Protein AF-A0A962CFW6-F1 (afdb_monomer_lite)

pLDDT: mean 80.21, std 19.72, range [36.06, 95.81]

Secondary structure (DSSP, 8-state):
-EEEEETTEEEE----S-SS----TTTHHHHHHHHHHHHHHHHHHHHHHSGGG------TT---SS------PPPPP------

Radius of gyration: 17.36 Å; chains: 1; bounding box: 34×38×44 Å

Sequence (83 aa):
LGLYRGGRSYDLVFETLAEQLDLPRRGREAELRAFVQRYAQRLEHYVRAYPYNWFNFYDFWKTDSTGHAQSVEPAAAVSGERG

Structure (mmCIF, N/CA/C/O backbone):
data_AF-A0A962CFW6-F1
#
_entry.id   AF-A0A962CFW6-F1
#
loop_
_atom_site.group_PDB
_atom_site.id
_atom_site.type_symbol
_atom_site.label_atom_id
_atom_site.label_alt_id
_atom_site.label_comp_id
_atom_site.label_asym_id
_atom_site.label_entity_id
_atom_site.label_seq_id
_atom_site.pdbx_PDB_ins_code
_atom_site.Cartn_x
_atom_site.Cartn_y
_atom_site.Cartn_z
_atom_site.occupancy
_atom_site.B_iso_or_equiv
_atom_site.auth_seq_id
_atom_site.auth_comp_id
_atom_site.auth_asym_id
_atom_site.auth_atom_id
_atom_site.pdbx_PDB_model_num
ATOM 1 N N . LEU A 1 1 ? -1.836 2.129 -6.730 1.00 85.44 1 LEU A N 1
ATOM 2 C CA . LEU A 1 1 ? -0.451 1.636 -6.888 1.00 85.44 1 LEU A CA 1
ATOM 3 C C . LEU A 1 1 ? 0.086 2.074 -8.236 1.00 85.44 1 LEU A C 1
ATOM 5 O O . LEU A 1 1 ? -0.640 1.964 -9.215 1.00 85.44 1 LEU A O 1
ATOM 9 N N . GLY A 1 2 ? 1.308 2.605 -8.267 1.00 89.31 2 GLY A N 1
ATOM 10 C CA . GLY A 1 2 ? 2.006 2.933 -9.509 1.00 89.31 2 GLY A CA 1
ATOM 11 C C . GLY A 1 2 ? 2.945 1.795 -9.889 1.00 89.31 2 GLY A C 1
ATOM 12 O O . GLY A 1 2 ? 3.808 1.436 -9.094 1.00 89.31 2 GLY A O 1
ATOM 13 N N . LEU A 1 3 ? 2.757 1.218 -11.072 1.00 91.44 3 LEU A N 1
ATOM 14 C CA . LEU A 1 3 ? 3.580 0.131 -11.595 1.00 91.44 3 LEU A CA 1
ATOM 15 C C . LEU A 1 3 ? 4.434 0.673 -12.734 1.00 91.44 3 LEU A C 1
ATOM 17 O O . LEU A 1 3 ? 3.911 1.117 -13.752 1.00 91.44 3 LEU A O 1
ATOM 21 N N . TYR A 1 4 ? 5.747 0.638 -12.569 1.00 90.94 4 TYR A N 1
ATOM 22 C CA . TYR A 1 4 ? 6.702 1.022 -13.591 1.00 90.94 4 TYR A CA 1
ATOM 23 C C . TYR A 1 4 ? 6.748 -0.024 -14.710 1.00 90.94 4 TYR A C 1
ATOM 25 O O . TYR A 1 4 ? 6.974 -1.213 -14.470 1.00 90.94 4 TYR A O 1
ATOM 33 N N . ARG A 1 5 ? 6.554 0.434 -15.951 1.00 88.94 5 ARG A N 1
ATOM 34 C CA . ARG A 1 5 ? 6.567 -0.402 -17.164 1.00 88.94 5 ARG A CA 1
ATOM 35 C C . ARG A 1 5 ? 7.848 -0.269 -17.988 1.00 88.94 5 ARG A C 1
ATOM 37 O O . ARG A 1 5 ? 7.985 -0.945 -19.002 1.00 88.94 5 ARG A O 1
ATOM 44 N N . GLY A 1 6 ? 8.795 0.563 -17.554 1.00 87.44 6 GLY A N 1
ATOM 45 C CA . GLY A 1 6 ? 9.977 0.908 -18.344 1.00 87.44 6 GLY A CA 1
ATOM 46 C C . GLY A 1 6 ? 9.783 2.197 -19.143 1.00 87.44 6 GLY A C 1
ATOM 47 O O . GLY A 1 6 ? 8.661 2.651 -19.358 1.00 87.44 6 GLY A O 1
ATOM 48 N N . GLY A 1 7 ? 10.885 2.822 -19.562 1.00 88.44 7 GLY A N 1
ATOM 49 C CA . GLY A 1 7 ? 10.840 3.952 -20.499 1.00 88.44 7 GLY A CA 1
ATOM 50 C C . GLY A 1 7 ? 10.041 5.164 -20.008 1.00 88.44 7 GLY A C 1
ATOM 51 O O . GLY A 1 7 ? 9.465 5.872 -20.827 1.00 88.44 7 GLY A O 1
ATOM 52 N N . ARG A 1 8 ? 9.996 5.400 -18.686 1.00 87.25 8 ARG A N 1
ATOM 53 C CA . ARG A 1 8 ? 9.182 6.450 -18.028 1.00 87.25 8 ARG A CA 1
ATOM 54 C C . ARG A 1 8 ? 7.659 6.248 -18.136 1.00 87.25 8 ARG A C 1
ATOM 56 O O . ARG A 1 8 ? 6.911 7.197 -17.920 1.00 87.25 8 ARG A O 1
ATOM 63 N N . SER A 1 9 ? 7.205 5.034 -18.440 1.00 92.56 9 SER A N 1
ATOM 64 C CA . SER A 1 9 ? 5.788 4.664 -18.460 1.00 92.56 9 SER A CA 1
ATOM 65 C C . SER A 1 9 ? 5.349 4.034 -17.134 1.00 92.56 9 SER A C 1
ATOM 67 O O . SER A 1 9 ? 6.109 3.279 -16.514 1.00 92.56 9 SER A O 1
ATOM 69 N N . TYR A 1 10 ? 4.119 4.336 -16.714 1.00 93.50 10 TYR A N 1
ATOM 70 C CA . TYR A 1 10 ? 3.525 3.854 -15.470 1.00 93.50 10 TYR A CA 1
ATOM 71 C C . TYR A 1 10 ? 2.060 3.473 -15.668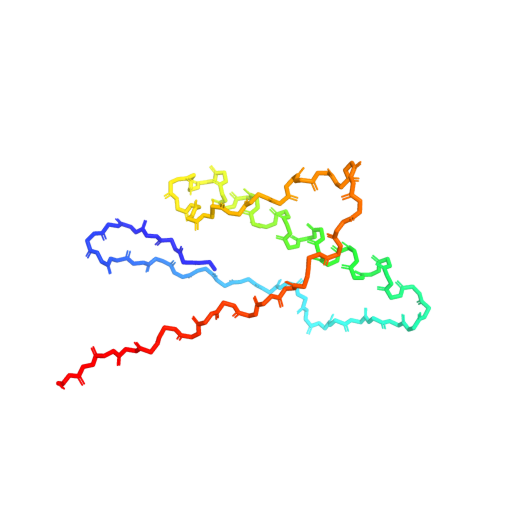 1.00 93.50 10 TYR A C 1
ATOM 73 O O . TYR A 1 10 ? 1.298 4.246 -16.246 1.00 93.50 10 TYR A O 1
ATOM 81 N N . ASP A 1 11 ? 1.658 2.346 -15.083 1.00 93.38 11 ASP A N 1
ATOM 82 C CA . ASP A 1 11 ? 0.245 2.037 -14.878 1.00 93.38 11 ASP A CA 1
ATOM 83 C C . ASP A 1 11 ? -0.175 2.486 -13.485 1.00 93.38 11 ASP A C 1
ATOM 85 O O . ASP A 1 11 ? 0.502 2.202 -12.492 1.00 93.38 11 ASP A O 1
ATOM 89 N N . LEU A 1 12 ? -1.325 3.148 -13.404 1.00 93.50 12 LEU A N 1
ATOM 90 C CA . LEU A 1 12 ? -1.932 3.525 -12.139 1.00 93.50 12 LEU A CA 1
ATOM 91 C C . LEU A 1 12 ? -3.126 2.624 -11.855 1.00 93.50 12 LEU A C 1
ATOM 93 O O . LEU A 1 12 ? -4.087 2.573 -12.616 1.00 93.50 12 LEU A O 1
ATOM 97 N N . VAL A 1 13 ? -3.060 1.939 -10.721 1.00 92.50 13 VAL A N 1
ATOM 98 C CA . VAL A 1 13 ? -4.136 1.089 -10.223 1.00 92.50 13 VAL A CA 1
ATOM 99 C C . VAL A 1 13 ? -4.814 1.773 -9.045 1.00 92.50 13 VAL A C 1
ATOM 101 O O . VAL A 1 13 ? -4.163 2.051 -8.033 1.00 92.50 13 VAL A O 1
ATOM 104 N N . PHE A 1 14 ? -6.117 2.009 -9.158 1.00 93.50 14 PHE A N 1
ATOM 105 C CA . PHE A 1 14 ? -6.956 2.526 -8.082 1.00 93.50 14 PHE A CA 1
ATOM 106 C C . PHE A 1 14 ? -7.990 1.477 -7.701 1.00 93.50 14 PHE A C 1
ATOM 108 O O . PHE A 1 14 ? -8.625 0.884 -8.568 1.00 93.50 14 PHE A O 1
ATOM 115 N N . GLU A 1 15 ? -8.157 1.261 -6.402 1.00 92.06 15 GLU A N 1
ATOM 116 C CA . GLU A 1 15 ? -9.145 0.331 -5.872 1.00 92.06 15 GLU A CA 1
ATOM 117 C C . GLU A 1 15 ? -9.849 0.946 -4.674 1.00 92.06 15 GLU A C 1
ATOM 119 O O . GLU A 1 15 ? -9.215 1.537 -3.796 1.00 92.06 15 GLU A O 1
ATOM 124 N N . THR A 1 16 ? -11.165 0.766 -4.626 1.00 93.25 16 THR A N 1
ATOM 125 C CA . THR A 1 16 ? -11.972 1.166 -3.480 1.00 93.25 16 THR A CA 1
ATOM 126 C C . THR A 1 16 ? -11.701 0.213 -2.321 1.00 93.25 16 THR A C 1
ATOM 128 O O . THR A 1 16 ? -12.062 -0.965 -2.364 1.00 93.25 16 THR A O 1
ATOM 131 N N . LEU A 1 17 ? -11.065 0.725 -1.267 1.00 89.94 17 LEU A N 1
ATOM 132 C CA . LEU A 1 17 ? -10.831 -0.036 -0.039 1.00 89.94 17 LEU A CA 1
ATOM 133 C C . LEU A 1 17 ? -12.132 -0.216 0.759 1.00 89.94 17 LEU A C 1
ATOM 135 O O . LEU A 1 17 ? -12.420 -1.312 1.240 1.00 89.94 17 LEU A O 1
ATOM 139 N N . ALA A 1 18 ? -12.911 0.859 0.870 1.00 89.06 18 ALA A N 1
ATOM 140 C CA . ALA A 1 18 ? -14.222 0.902 1.501 1.00 89.06 18 ALA A CA 1
ATOM 141 C C . ALA A 1 18 ? -15.015 2.076 0.918 1.00 89.06 18 ALA A C 1
ATOM 143 O O . ALA A 1 18 ? -14.435 3.124 0.638 1.00 89.06 18 ALA A O 1
ATOM 144 N N . GLU A 1 19 ? -16.325 1.911 0.755 1.00 89.00 19 GLU A N 1
ATOM 145 C CA . GLU A 1 19 ? -17.216 3.022 0.393 1.00 89.00 19 GLU A CA 1
ATOM 146 C C . GLU A 1 19 ? -17.391 3.986 1.571 1.00 89.00 19 GLU A C 1
ATOM 148 O O . GLU A 1 19 ? -17.416 5.201 1.395 1.00 89.00 19 GLU A O 1
ATOM 153 N N . GLN A 1 20 ? -17.431 3.438 2.789 1.00 88.31 20 GLN A N 1
ATOM 154 C CA . GLN A 1 20 ? -17.482 4.190 4.032 1.00 88.31 20 GLN A CA 1
ATOM 155 C C . GLN A 1 20 ? -16.646 3.483 5.103 1.00 88.31 20 GLN A C 1
ATOM 157 O O . GLN A 1 20 ? -16.730 2.266 5.270 1.00 88.31 20 GLN A O 1
ATOM 162 N N . LEU A 1 21 ? -15.837 4.251 5.835 1.00 87.00 21 LEU A N 1
ATOM 163 C CA . LEU A 1 21 ? -15.110 3.761 7.005 1.00 87.00 21 LEU A CA 1
ATOM 164 C C . LEU A 1 21 ? -15.995 3.924 8.240 1.00 87.00 21 LEU A C 1
ATOM 166 O O . LEU A 1 21 ? -15.966 4.968 8.894 1.00 87.00 21 LEU A O 1
ATOM 170 N N . ASP A 1 22 ? -16.795 2.905 8.544 1.00 88.25 22 ASP A N 1
ATOM 171 C CA . ASP A 1 22 ? -17.536 2.865 9.802 1.00 88.25 22 ASP A CA 1
ATOM 172 C C . ASP A 1 22 ? -16.630 2.347 10.923 1.00 88.25 22 ASP A C 1
ATOM 174 O O . ASP A 1 22 ? -16.135 1.222 10.893 1.00 88.25 22 ASP A O 1
ATOM 178 N N . LEU A 1 23 ? -16.356 3.214 11.894 1.00 90.25 23 LEU A N 1
ATOM 179 C CA . LEU A 1 23 ? -15.445 2.956 13.007 1.00 90.25 23 LEU A CA 1
ATOM 180 C C . LEU A 1 23 ? -16.141 3.319 14.325 1.00 90.25 23 LEU A C 1
ATOM 182 O O . LEU A 1 23 ? -15.749 4.294 14.991 1.00 90.25 23 LEU A O 1
ATOM 186 N N . PRO A 1 24 ? -17.186 2.565 14.712 1.00 90.12 24 PRO A N 1
ATOM 187 C CA . PRO A 1 24 ? -17.956 2.847 15.913 1.00 90.12 24 PRO A CA 1
ATOM 188 C C . PRO A 1 24 ? -17.052 2.774 17.145 1.00 90.12 24 PRO A C 1
ATOM 190 O O . PRO A 1 24 ? -16.184 1.909 17.241 1.00 90.12 24 PRO A O 1
ATOM 193 N N . ARG A 1 25 ? -17.249 3.670 18.129 1.00 90.25 25 ARG A N 1
ATOM 194 C CA . ARG A 1 25 ? -16.398 3.721 19.344 1.00 90.25 25 ARG A CA 1
ATOM 195 C C . ARG A 1 25 ? -16.247 2.347 19.995 1.00 90.25 25 ARG A C 1
ATOM 197 O O . ARG A 1 25 ? -15.155 1.985 20.419 1.00 90.25 25 ARG A O 1
ATOM 204 N N . ARG A 1 26 ? -17.342 1.587 20.052 1.00 90.56 26 ARG A N 1
ATOM 205 C CA . ARG A 1 26 ? -17.329 0.182 20.446 1.00 90.56 26 ARG A CA 1
ATOM 206 C C . ARG A 1 26 ? -16.972 -0.658 19.221 1.00 90.56 26 ARG A C 1
ATOM 208 O O . ARG A 1 26 ? -17.741 -0.686 18.274 1.00 90.56 26 ARG A O 1
ATOM 215 N N . GLY A 1 27 ? -15.829 -1.339 19.256 1.00 88.75 27 GLY A N 1
ATOM 216 C CA . GLY A 1 27 ? -15.377 -2.203 18.156 1.00 88.75 27 GLY A CA 1
ATOM 217 C C . GLY A 1 27 ? -14.442 -1.532 17.147 1.00 88.75 27 GLY A C 1
ATOM 218 O O . GLY A 1 27 ? -13.894 -2.229 16.301 1.00 88.75 27 GLY A O 1
ATOM 219 N N . ARG A 1 28 ? -14.171 -0.224 17.285 1.00 92.94 28 ARG A N 1
ATOM 220 C CA . ARG A 1 28 ? -13.265 0.548 16.417 1.00 92.94 28 ARG A CA 1
ATOM 221 C C . ARG A 1 28 ? -11.965 -0.169 16.078 1.00 92.94 28 ARG A C 1
ATOM 223 O O . ARG A 1 28 ? -11.538 -0.132 14.933 1.00 92.94 28 ARG A O 1
ATOM 230 N N . GLU A 1 29 ? -11.313 -0.769 17.068 1.00 93.88 29 GLU A N 1
ATOM 231 C CA . GLU A 1 29 ? -10.027 -1.434 16.860 1.00 93.88 29 GLU A CA 1
ATOM 232 C C . GLU A 1 29 ? -10.156 -2.681 15.977 1.00 93.88 29 GLU A C 1
ATOM 234 O O . GLU A 1 29 ? -9.315 -2.904 15.110 1.00 93.88 29 GLU A O 1
ATOM 239 N N . ALA A 1 30 ? -11.214 -3.471 16.166 1.00 93.25 30 ALA A N 1
ATOM 240 C CA . ALA A 1 30 ? -11.464 -4.662 15.363 1.00 93.25 30 ALA A CA 1
ATOM 241 C C . ALA A 1 30 ? -11.771 -4.286 13.907 1.00 93.25 30 ALA A C 1
ATOM 243 O O . ALA A 1 30 ? -11.154 -4.835 12.996 1.00 93.25 30 ALA A O 1
ATOM 244 N N . GLU A 1 31 ? -12.639 -3.293 13.700 1.00 93.81 31 GLU A N 1
ATOM 245 C CA . GLU A 1 31 ? -12.972 -2.794 12.360 1.00 93.81 31 GLU A CA 1
ATOM 246 C C . GLU A 1 31 ? -11.750 -2.189 11.667 1.00 93.81 31 GLU A C 1
ATOM 248 O O . GLU A 1 31 ? -11.429 -2.523 10.526 1.00 93.81 31 GLU A O 1
ATOM 253 N N . LEU A 1 32 ? -10.983 -1.361 12.382 1.00 94.25 32 LEU A N 1
ATOM 254 C CA . LEU A 1 32 ? -9.753 -0.788 11.845 1.00 94.25 32 LEU A CA 1
ATOM 255 C C . LEU A 1 32 ? -8.752 -1.881 11.453 1.00 94.25 32 LEU A C 1
ATOM 257 O O . LEU A 1 32 ? -8.161 -1.811 10.376 1.00 94.25 32 LEU A O 1
ATOM 261 N N . ARG A 1 33 ? -8.586 -2.910 12.289 1.00 94.75 33 ARG A N 1
ATOM 262 C CA . ARG A 1 33 ? -7.717 -4.054 11.996 1.00 94.75 33 ARG A CA 1
ATOM 263 C C . ARG A 1 33 ? -8.181 -4.802 10.749 1.00 94.75 33 ARG A C 1
ATOM 265 O O . ARG A 1 33 ? -7.338 -5.169 9.935 1.00 94.75 33 ARG A O 1
ATOM 272 N N . ALA A 1 34 ? -9.488 -4.976 10.559 1.00 93.75 34 ALA A N 1
ATOM 273 C CA . ALA A 1 34 ? -10.041 -5.590 9.356 1.00 93.75 34 ALA A CA 1
ATOM 274 C C . ALA A 1 34 ? -9.724 -4.768 8.093 1.00 93.75 34 ALA A C 1
ATOM 276 O O . ALA A 1 34 ? -9.265 -5.326 7.093 1.00 93.75 34 ALA A O 1
ATOM 277 N N . PHE A 1 35 ? -9.876 -3.439 8.143 1.00 94.75 35 PHE A N 1
ATOM 278 C CA . PHE A 1 35 ? -9.519 -2.566 7.019 1.00 94.75 35 PHE A CA 1
ATOM 279 C C . PHE A 1 35 ? -8.020 -2.583 6.710 1.00 94.75 35 PHE A C 1
ATOM 281 O O . PHE A 1 35 ? -7.635 -2.699 5.545 1.00 94.75 35 PHE A O 1
ATOM 288 N N . VAL A 1 36 ? -7.171 -2.518 7.740 1.00 94.56 36 VAL A N 1
ATOM 289 C CA . VAL A 1 36 ? -5.712 -2.613 7.584 1.00 94.56 36 VAL A CA 1
ATOM 290 C C . VAL A 1 36 ? -5.323 -3.961 6.981 1.00 94.56 36 VAL A C 1
ATOM 292 O O . VAL A 1 36 ? -4.514 -4.005 6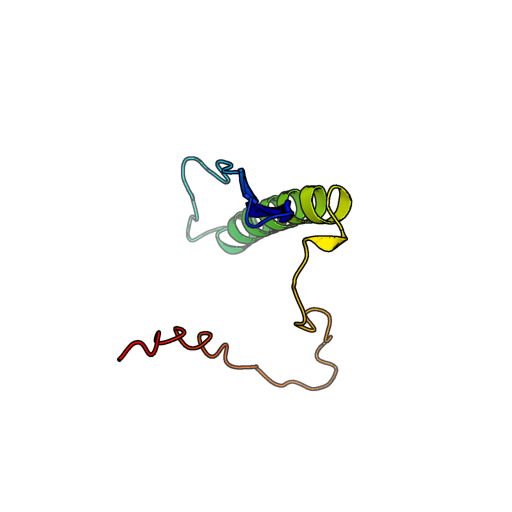.055 1.00 94.56 36 VAL A O 1
ATOM 295 N N . GLN A 1 37 ? -5.939 -5.055 7.434 1.00 95.56 37 GLN A N 1
ATOM 296 C CA . GLN A 1 37 ? -5.692 -6.386 6.887 1.00 95.56 37 GLN A CA 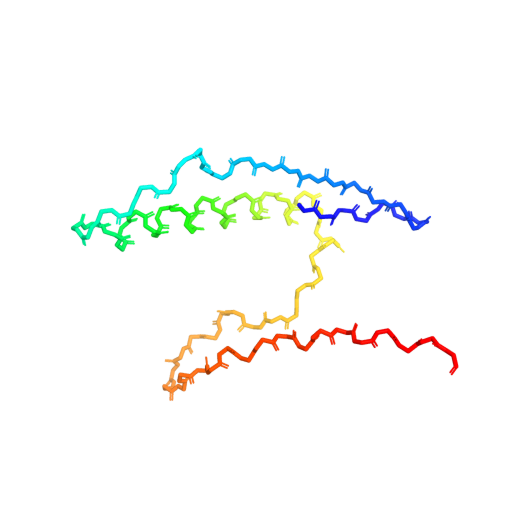1
ATOM 297 C C . GLN A 1 37 ? -6.089 -6.471 5.409 1.00 95.56 37 GLN A C 1
ATOM 299 O O . GLN A 1 37 ? -5.320 -6.986 4.597 1.00 95.56 37 GLN A O 1
ATOM 304 N N . ARG A 1 38 ? -7.256 -5.932 5.036 1.00 95.00 38 ARG A N 1
ATOM 305 C CA . ARG A 1 38 ? -7.703 -5.884 3.637 1.00 95.00 38 ARG A CA 1
ATOM 306 C C . ARG A 1 38 ? -6.734 -5.082 2.771 1.00 95.00 38 ARG A C 1
ATOM 308 O O . ARG A 1 38 ? -6.391 -5.515 1.673 1.00 95.00 38 ARG A O 1
ATOM 315 N N . TYR A 1 39 ? -6.265 -3.939 3.266 1.00 93.94 39 TYR A N 1
ATOM 316 C CA . TYR A 1 39 ? -5.252 -3.143 2.579 1.00 93.94 39 TYR A CA 1
ATOM 317 C C . TYR A 1 39 ? -3.952 -3.935 2.375 1.00 93.94 39 TYR A C 1
ATOM 319 O O . TYR A 1 39 ? -3.460 -4.016 1.249 1.00 93.94 39 TYR A O 1
ATOM 327 N N . ALA A 1 40 ? -3.437 -4.577 3.428 1.00 95.06 40 ALA A N 1
ATOM 328 C CA . ALA A 1 40 ? -2.222 -5.385 3.359 1.00 95.06 40 ALA A CA 1
ATOM 329 C C . ALA A 1 40 ? -2.349 -6.540 2.350 1.00 95.06 40 ALA A C 1
ATOM 331 O O . ALA A 1 40 ? -1.439 -6.755 1.557 1.00 95.06 40 ALA A O 1
ATOM 332 N N . GLN A 1 41 ? -3.499 -7.221 2.305 1.00 95.81 41 GLN A N 1
ATOM 333 C CA . GLN A 1 41 ? -3.773 -8.281 1.325 1.00 95.81 41 GLN A CA 1
ATOM 334 C C . GLN A 1 41 ? -3.765 -7.764 -0.119 1.00 95.81 41 GLN A C 1
ATOM 336 O O . GLN A 1 41 ? -3.226 -8.418 -1.015 1.00 95.81 41 GLN A O 1
ATOM 341 N N . ARG A 1 42 ? -4.356 -6.588 -0.374 1.00 94.75 42 ARG A N 1
ATOM 342 C CA . ARG A 1 42 ? -4.316 -5.990 -1.718 1.00 94.75 42 ARG A CA 1
ATOM 343 C C . ARG A 1 42 ? -2.902 -5.576 -2.093 1.00 94.75 42 ARG A C 1
ATOM 345 O O . ARG A 1 42 ? -2.486 -5.821 -3.221 1.00 94.75 42 ARG A O 1
ATOM 352 N N . LEU A 1 43 ? -2.141 -5.027 -1.154 1.00 93.06 43 LEU A N 1
ATOM 353 C CA . LEU A 1 43 ? -0.739 -4.700 -1.378 1.00 93.06 43 LEU A CA 1
ATOM 354 C C . LEU A 1 43 ? 0.088 -5.946 -1.711 1.00 93.06 43 LEU A C 1
ATOM 356 O O . LEU A 1 43 ? 0.794 -5.959 -2.718 1.00 93.06 43 LEU A O 1
ATOM 360 N N . GLU A 1 44 ? -0.059 -7.009 -0.918 1.00 94.62 44 GLU A N 1
ATOM 361 C CA . GLU A 1 44 ? 0.611 -8.296 -1.116 1.00 94.62 44 GLU A CA 1
ATOM 362 C C . GLU A 1 44 ? 0.352 -8.856 -2.518 1.00 94.62 44 GLU A C 1
ATOM 364 O O . GLU A 1 44 ? 1.288 -9.288 -3.191 1.00 94.62 44 GLU A O 1
ATOM 369 N N . HIS A 1 45 ? -0.898 -8.811 -2.984 1.00 95.31 45 HIS A N 1
ATOM 370 C CA . HIS A 1 45 ? -1.260 -9.264 -4.324 1.00 95.31 45 HIS A CA 1
ATOM 371 C C . HIS A 1 45 ? -0.409 -8.588 -5.414 1.00 95.31 45 HIS A C 1
ATOM 373 O O . HIS A 1 45 ? 0.150 -9.276 -6.270 1.00 95.31 45 HIS A O 1
ATOM 379 N N . TYR A 1 46 ? -0.250 -7.261 -5.364 1.00 94.19 46 TYR A N 1
ATOM 380 C CA . TYR A 1 46 ? 0.549 -6.535 -6.356 1.00 94.19 46 TYR A CA 1
ATOM 381 C C . TYR A 1 46 ? 2.048 -6.710 -6.176 1.00 94.19 46 TYR A C 1
ATOM 383 O O . TYR A 1 46 ? 2.754 -6.803 -7.175 1.00 94.19 46 TYR A O 1
ATOM 391 N N . VAL A 1 47 ? 2.539 -6.793 -4.939 1.00 94.25 47 VAL A N 1
ATOM 392 C CA . VAL A 1 47 ? 3.954 -7.093 -4.681 1.00 94.25 47 VAL A CA 1
ATOM 393 C C . VAL A 1 47 ? 4.317 -8.459 -5.260 1.00 94.25 47 VAL A C 1
ATOM 395 O O . VAL A 1 47 ? 5.359 -8.597 -5.890 1.00 94.25 47 VAL A O 1
ATOM 398 N N . ARG A 1 48 ? 3.439 -9.460 -5.136 1.00 95.06 48 ARG A N 1
ATOM 399 C CA . ARG A 1 48 ? 3.650 -10.782 -5.745 1.00 95.06 48 ARG A CA 1
ATOM 400 C C . ARG A 1 48 ? 3.578 -10.747 -7.271 1.00 95.06 48 ARG A C 1
ATOM 402 O O . ARG A 1 48 ? 4.373 -11.416 -7.922 1.00 95.06 48 ARG A O 1
ATOM 409 N N . ALA A 1 49 ? 2.643 -9.987 -7.842 1.00 94.88 49 ALA A N 1
ATOM 410 C CA . ALA A 1 49 ? 2.494 -9.874 -9.294 1.00 94.88 49 ALA A CA 1
ATOM 411 C C . ALA A 1 49 ? 3.627 -9.062 -9.952 1.00 94.88 49 ALA A C 1
ATOM 413 O O . ALA A 1 49 ? 4.004 -9.332 -11.091 1.00 94.88 49 ALA A O 1
ATOM 414 N N . TYR A 1 50 ? 4.181 -8.081 -9.235 1.00 93.94 50 TYR A N 1
ATOM 415 C CA . TYR A 1 50 ? 5.195 -7.148 -9.725 1.00 93.94 50 TYR A CA 1
ATOM 416 C C . TYR A 1 50 ? 6.331 -6.972 -8.698 1.00 93.94 50 TYR A C 1
ATOM 418 O O . TYR A 1 50 ? 6.524 -5.872 -8.177 1.00 93.94 50 TYR A O 1
ATOM 426 N N . PRO A 1 51 ? 7.130 -8.018 -8.415 1.00 92.62 51 PRO A N 1
ATOM 427 C CA . PRO A 1 51 ? 8.095 -8.016 -7.307 1.00 92.62 51 PRO A CA 1
ATOM 428 C C . PRO A 1 51 ? 9.166 -6.927 -7.416 1.00 92.62 51 PRO A C 1
ATOM 430 O O . PRO A 1 51 ? 9.566 -6.346 -6.413 1.00 92.62 51 PRO A O 1
ATOM 433 N N . TYR A 1 52 ? 9.584 -6.577 -8.634 1.00 91.69 52 TYR A N 1
ATOM 434 C CA . TYR A 1 52 ? 10.575 -5.519 -8.867 1.00 91.69 52 TYR A CA 1
ATOM 435 C C . TYR A 1 52 ? 10.018 -4.093 -8.734 1.00 91.69 52 TYR A C 1
ATOM 437 O O . TYR A 1 52 ? 10.774 -3.135 -8.845 1.00 91.69 52 TYR A O 1
ATOM 445 N N . ASN A 1 53 ? 8.708 -3.939 -8.522 1.00 92.88 53 ASN A N 1
ATOM 446 C CA . ASN A 1 53 ? 8.053 -2.642 -8.338 1.00 92.88 53 ASN A CA 1
ATOM 447 C C . ASN A 1 53 ? 7.839 -2.276 -6.862 1.00 92.88 53 ASN A C 1
ATOM 449 O O . ASN A 1 53 ? 7.276 -1.226 -6.555 1.00 92.88 53 ASN A O 1
ATOM 453 N N . TRP A 1 54 ? 8.285 -3.126 -5.936 1.00 91.38 54 TRP A N 1
ATOM 454 C CA . TRP A 1 54 ? 8.220 -2.861 -4.506 1.00 91.38 54 TRP A CA 1
ATOM 455 C C . TRP A 1 54 ? 9.468 -2.106 -4.034 1.00 91.38 54 TRP A C 1
ATOM 457 O O . TRP A 1 54 ? 10.424 -2.689 -3.531 1.00 91.38 54 TRP A O 1
ATOM 467 N N . PHE A 1 55 ? 9.459 -0.783 -4.197 1.00 89.50 55 PHE A N 1
ATOM 468 C CA . PHE A 1 55 ? 10.548 0.105 -3.766 1.00 89.50 55 PHE A CA 1
ATOM 469 C C . PHE A 1 55 ? 10.432 0.473 -2.285 1.00 89.50 55 PHE A C 1
ATOM 471 O O . PHE A 1 55 ? 10.340 1.645 -1.924 1.00 89.50 55 PHE A O 1
ATOM 478 N N . ASN A 1 56 ? 10.377 -0.536 -1.422 1.00 88.69 56 ASN A N 1
ATOM 479 C CA . ASN A 1 56 ? 10.274 -0.336 0.013 1.00 88.69 56 ASN A CA 1
ATOM 480 C C . ASN A 1 56 ? 11.513 -0.893 0.719 1.00 88.69 56 ASN A C 1
ATOM 482 O O . ASN A 1 56 ? 11.816 -2.078 0.602 1.00 88.69 56 ASN A O 1
ATOM 486 N N . PHE A 1 57 ? 12.205 -0.025 1.454 1.00 88.31 57 PHE A N 1
ATOM 487 C CA . PHE A 1 57 ? 13.452 -0.333 2.160 1.00 88.31 57 PHE A CA 1
ATOM 488 C C . PHE A 1 57 ? 13.301 -0.239 3.686 1.00 88.31 57 PHE A C 1
ATOM 490 O O . PHE A 1 57 ? 14.293 -0.297 4.409 1.00 88.31 57 PHE A O 1
ATOM 497 N N . TYR A 1 58 ? 12.072 -0.062 4.180 1.00 86.56 58 TYR A N 1
ATOM 498 C CA . TYR A 1 58 ? 11.796 -0.007 5.609 1.00 86.56 58 TYR A CA 1
ATOM 499 C C . TYR A 1 58 ? 11.776 -1.410 6.210 1.00 86.56 58 TYR A C 1
ATOM 501 O O . TYR A 1 58 ? 11.209 -2.352 5.653 1.00 86.56 58 TYR A O 1
ATOM 509 N N . ASP A 1 59 ? 12.347 -1.518 7.400 1.00 85.31 59 ASP A N 1
ATOM 510 C CA . ASP A 1 59 ? 12.304 -2.734 8.197 1.00 85.31 59 ASP A CA 1
ATOM 511 C C . ASP A 1 59 ? 11.064 -2.721 9.106 1.00 85.31 59 ASP A C 1
ATOM 513 O O . ASP A 1 59 ? 11.115 -2.282 10.254 1.00 85.31 59 ASP A O 1
ATOM 517 N N . PHE A 1 60 ? 9.920 -3.152 8.563 1.00 83.12 60 PHE A N 1
ATOM 518 C CA . PHE A 1 60 ? 8.646 -3.228 9.299 1.00 83.12 60 PHE A CA 1
ATOM 519 C C . PHE A 1 60 ? 8.567 -4.396 10.277 1.00 83.12 60 PHE A C 1
ATOM 521 O O . PHE A 1 60 ? 7.668 -4.433 11.114 1.00 83.12 60 PHE A O 1
ATOM 528 N N . TRP A 1 61 ? 9.461 -5.374 10.141 1.00 84.38 61 TRP A N 1
ATOM 529 C CA . TRP A 1 61 ? 9.391 -6.629 10.885 1.00 84.38 61 TRP A CA 1
ATOM 530 C C . TRP A 1 61 ? 10.295 -6.639 12.109 1.00 84.38 61 TRP A C 1
ATOM 532 O O . TRP A 1 61 ? 10.407 -7.675 12.770 1.00 84.38 61 TRP A O 1
ATOM 542 N N . LYS A 1 62 ? 10.888 -5.487 12.452 1.00 82.69 62 LYS A N 1
ATOM 543 C CA . LYS A 1 62 ? 11.501 -5.272 13.760 1.00 82.69 62 LYS A CA 1
ATOM 544 C C . LYS A 1 62 ? 10.470 -5.594 14.829 1.00 82.69 62 LYS A C 1
ATOM 546 O O . LYS A 1 62 ? 9.547 -4.833 15.098 1.00 82.69 62 LYS A O 1
ATOM 551 N N . THR A 1 63 ? 1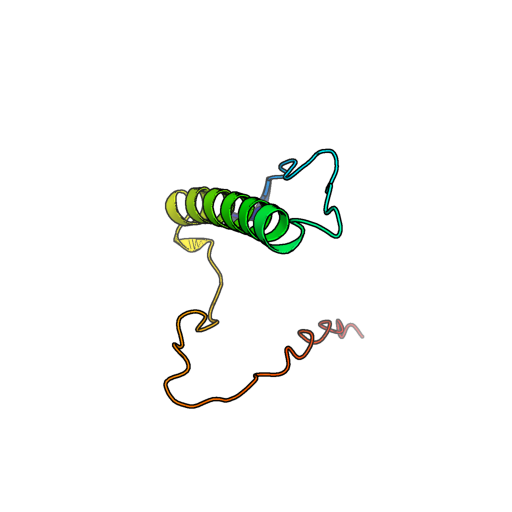0.617 -6.773 15.413 1.00 65.00 63 THR A N 1
ATOM 552 C CA . THR A 1 63 ? 9.919 -7.112 16.640 1.00 65.00 63 THR A CA 1
ATOM 553 C C . THR A 1 63 ? 10.660 -6.348 17.722 1.00 65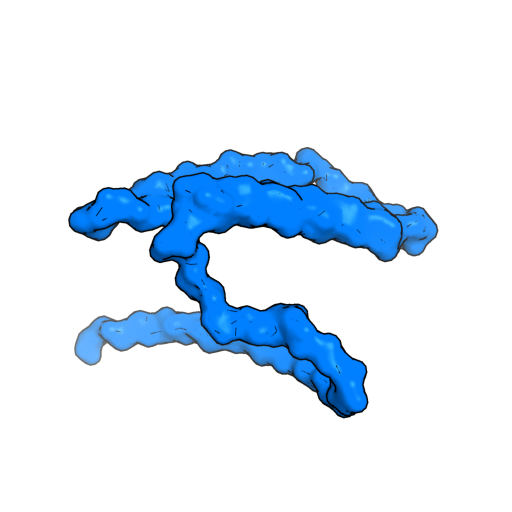.00 63 THR A C 1
ATOM 555 O O . THR A 1 63 ? 11.867 -6.538 17.870 1.00 65.00 63 THR A O 1
ATOM 558 N N . ASP A 1 64 ? 9.979 -5.444 18.421 1.00 62.19 64 ASP A N 1
ATOM 559 C CA . ASP A 1 64 ? 10.539 -4.722 19.563 1.00 62.19 64 ASP A CA 1
ATOM 560 C C . ASP A 1 64 ? 10.911 -5.736 20.661 1.00 62.19 64 ASP A C 1
ATOM 562 O O . ASP A 1 64 ? 10.167 -5.971 21.608 1.00 62.19 64 ASP A O 1
ATOM 566 N N . SER A 1 65 ? 12.087 -6.358 20.564 1.00 56.47 65 SER A N 1
ATOM 567 C CA . SER A 1 65 ? 12.730 -7.031 21.699 1.00 56.47 65 SER A CA 1
ATOM 568 C C . SER A 1 65 ? 13.327 -6.025 22.692 1.00 56.47 65 SER A C 1
ATOM 570 O O . SER A 1 65 ? 13.847 -6.414 23.731 1.00 56.47 65 SER A O 1
ATOM 572 N N . THR A 1 66 ? 13.201 -4.727 22.420 1.00 52.88 66 THR A N 1
ATOM 573 C CA . THR A 1 66 ? 13.583 -3.633 23.316 1.00 52.88 66 THR A CA 1
ATOM 574 C C . THR A 1 66 ? 12.742 -2.425 22.946 1.00 52.88 66 THR A C 1
ATOM 576 O O . THR A 1 66 ? 12.911 -1.896 21.853 1.00 52.88 66 THR A O 1
ATOM 579 N N . GLY A 1 67 ? 11.831 -2.017 23.835 1.00 53.59 67 GLY A N 1
ATOM 580 C CA . GLY A 1 67 ? 10.894 -0.928 23.580 1.00 53.59 67 GLY A CA 1
ATOM 581 C C . GLY A 1 67 ? 11.592 0.332 23.079 1.00 53.59 67 GLY A C 1
ATOM 582 O O . GLY A 1 67 ? 12.354 0.974 23.806 1.00 53.59 67 GLY A O 1
ATOM 583 N N . HIS A 1 68 ? 11.294 0.709 21.843 1.00 44.62 68 HIS A N 1
ATOM 584 C CA . HIS A 1 68 ? 11.532 2.059 21.377 1.00 44.62 68 HIS A CA 1
ATOM 585 C C . HIS A 1 68 ? 10.352 2.459 20.505 1.00 44.62 68 HIS A C 1
ATOM 587 O O . HIS A 1 68 ? 10.277 2.109 19.332 1.00 44.62 68 HIS A O 1
ATOM 593 N N . ALA A 1 69 ? 9.419 3.202 21.103 1.00 50.28 69 ALA A N 1
ATOM 594 C CA . ALA A 1 69 ? 8.358 3.881 20.380 1.00 50.28 69 ALA A CA 1
ATOM 595 C C . ALA A 1 69 ? 9.000 4.790 19.321 1.00 50.28 69 ALA A C 1
ATOM 597 O O . ALA A 1 69 ? 9.451 5.893 19.626 1.00 50.28 69 ALA A O 1
ATOM 598 N N . GLN A 1 70 ? 9.106 4.303 18.084 1.00 48.59 70 GLN A N 1
ATOM 599 C CA . GLN A 1 70 ? 9.622 5.103 16.986 1.00 48.59 70 GLN A CA 1
ATOM 600 C C . GLN A 1 70 ? 8.527 6.078 16.557 1.00 48.59 70 GLN A C 1
ATOM 602 O O . GLN A 1 70 ? 7.516 5.699 15.964 1.00 48.59 70 GLN A O 1
ATOM 607 N N . SER A 1 71 ? 8.739 7.347 16.896 1.00 44.12 71 SER A N 1
ATOM 608 C CA . SER A 1 71 ? 8.044 8.492 16.324 1.00 44.12 71 SER A CA 1
ATOM 609 C C . SER A 1 71 ? 8.106 8.396 14.800 1.00 44.12 71 SER A C 1
ATOM 611 O O . SER A 1 71 ? 9.189 8.414 14.217 1.00 44.12 71 SER A O 1
ATOM 613 N N . VAL A 1 72 ? 6.949 8.275 14.152 1.00 54.00 72 VAL A N 1
ATOM 614 C CA . VAL A 1 72 ? 6.847 8.374 12.694 1.00 54.00 72 VAL A CA 1
ATOM 615 C C . VAL A 1 72 ? 7.126 9.830 12.324 1.00 54.00 72 VAL A C 1
ATOM 617 O O . VAL A 1 72 ? 6.234 10.672 12.415 1.00 54.00 72 VAL A O 1
ATOM 620 N N . GLU A 1 73 ? 8.364 10.149 11.945 1.00 41.03 73 GLU A N 1
ATOM 621 C CA . GLU A 1 73 ? 8.631 11.404 11.245 1.00 41.03 73 GLU A CA 1
ATOM 622 C C . GLU A 1 73 ? 7.978 11.343 9.857 1.00 41.03 73 GLU A C 1
ATOM 624 O O . GLU A 1 73 ? 8.130 10.342 9.145 1.00 41.03 73 GLU A O 1
ATOM 629 N N . PRO A 1 74 ? 7.232 12.382 9.445 1.00 41.56 74 PRO A N 1
ATOM 630 C CA . PRO A 1 74 ? 6.700 12.438 8.097 1.00 41.56 74 PRO A CA 1
ATOM 631 C C . PRO A 1 74 ? 7.877 12.550 7.128 1.00 41.56 74 PRO A C 1
ATOM 633 O O . PRO A 1 74 ? 8.711 13.446 7.254 1.00 41.56 74 PRO A O 1
ATOM 636 N N . ALA A 1 75 ? 7.941 11.629 6.164 1.00 49.69 75 ALA A N 1
ATOM 637 C CA . ALA A 1 75 ? 8.916 11.670 5.085 1.00 49.69 75 ALA A CA 1
ATOM 638 C C . ALA A 1 75 ? 8.895 13.067 4.450 1.00 49.69 75 ALA A C 1
ATOM 640 O O . ALA A 1 75 ? 7.859 13.507 3.944 1.00 49.69 75 ALA A O 1
ATOM 641 N N . ALA A 1 76 ? 10.027 13.766 4.553 1.00 41.75 76 ALA A N 1
ATOM 642 C CA . ALA A 1 76 ? 10.199 15.120 4.062 1.00 41.75 76 ALA A CA 1
ATOM 643 C C . ALA A 1 76 ? 9.670 15.227 2.628 1.00 41.75 76 ALA A C 1
ATOM 645 O O . ALA A 1 76 ? 10.067 14.466 1.742 1.00 41.75 76 ALA A O 1
ATOM 646 N N . ALA A 1 77 ? 8.754 16.175 2.418 1.00 45.28 77 ALA A N 1
ATOM 647 C CA . ALA A 1 77 ? 8.352 16.599 1.092 1.00 45.28 77 ALA A CA 1
ATOM 648 C C . ALA A 1 77 ? 9.623 16.931 0.305 1.00 45.28 77 ALA A C 1
ATOM 650 O O . ALA A 1 77 ? 10.400 17.795 0.711 1.00 45.28 77 ALA A O 1
ATOM 651 N N . VAL A 1 78 ? 9.859 16.208 -0.791 1.00 44.88 78 VAL A N 1
ATOM 652 C CA . VAL A 1 78 ? 10.973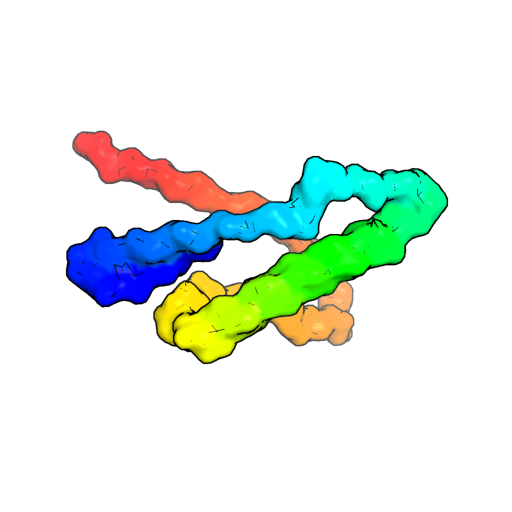 16.499 -1.688 1.00 44.88 78 VAL A CA 1
ATOM 653 C C . VAL A 1 78 ? 10.693 17.862 -2.328 1.00 44.88 78 VAL A C 1
ATOM 655 O O . VAL A 1 78 ? 9.879 17.995 -3.242 1.00 44.88 78 VAL A O 1
ATOM 658 N N . SER A 1 79 ? 11.298 18.911 -1.774 1.00 36.06 79 SER A N 1
ATOM 659 C CA . SER A 1 79 ? 11.334 20.226 -2.404 1.00 36.06 79 SER A CA 1
ATOM 660 C C . SER A 1 79 ? 12.111 20.082 -3.702 1.00 36.06 79 SER A C 1
ATOM 662 O O . SER A 1 79 ? 13.301 19.776 -3.701 1.00 36.06 79 SER A O 1
ATOM 664 N N . GLY A 1 80 ? 11.412 20.250 -4.821 1.00 38.66 80 GLY A N 1
ATOM 665 C CA . GLY A 1 80 ? 12.037 20.340 -6.126 1.00 38.66 80 GLY A CA 1
ATOM 666 C C . GLY A 1 80 ? 12.853 21.622 -6.210 1.00 38.66 80 GLY A C 1
ATOM 667 O O . GLY A 1 80 ? 12.284 22.707 -6.300 1.00 38.66 80 GLY A O 1
ATOM 668 N N . GLU A 1 81 ? 14.175 21.497 -6.222 1.00 39.84 81 GLU A N 1
ATOM 669 C CA . GLU A 1 81 ? 15.038 22.557 -6.724 1.00 39.84 81 GLU A CA 1
ATOM 670 C C . GLU A 1 81 ? 14.929 22.589 -8.256 1.00 39.84 81 GLU A C 1
ATOM 672 O O . GLU A 1 81 ? 15.280 21.641 -8.962 1.00 39.84 81 GLU A O 1
ATOM 677 N N . ARG A 1 82 ? 14.387 23.693 -8.772 1.00 41.66 82 ARG A N 1
ATOM 678 C CA . ARG A 1 82 ? 14.583 24.158 -10.146 1.00 41.66 82 ARG A CA 1
ATOM 679 C C . ARG A 1 82 ? 14.920 25.642 -10.082 1.00 41.66 82 ARG A C 1
ATOM 681 O O . ARG A 1 82 ? 14.070 26.409 -9.635 1.00 41.66 82 ARG A O 1
ATOM 688 N N . GLY A 1 83 ? 16.086 26.014 -10.607 1.00 41.53 83 GLY A N 1
ATOM 689 C CA . GLY A 1 83 ? 16.452 27.395 -10.932 1.00 41.53 83 GLY A CA 1
ATOM 690 C C . GLY A 1 83 ? 17.808 27.787 -10.399 1.00 41.53 83 GLY A C 1
ATOM 691 O O . GLY A 1 83 ? 17.819 28.398 -9.313 1.00 41.53 83 GLY A O 1
#

Foldseek 3Di:
DWADPDPPDTDDDDDDLDPDQDQPPVCNVVSVVVSVVSVVVVVVVVCVVRVVRPPDDDDPPPDCPDDDPDDPDPDDDPPDDDD